Protein AF-U6KK77-F1 (afdb_monomer_lite)

pLDDT: mean 81.08, std 14.8, range [37.09, 92.62]

InterPro domains:
  IPR036249 Thioredoxin-like superfamily [SSF52833] (1-80)

Structure (mmCIF, N/CA/C/O backbone):
data_AF-U6KK77-F1
#
_entry.id   AF-U6KK77-F1
#
loop_
_atom_site.group_PDB
_atom_site.id
_atom_site.type_symbol
_atom_site.label_atom_id
_atom_site.label_alt_id
_atom_site.label_comp_id
_atom_site.label_asym_id
_atom_site.label_entity_id
_atom_site.label_seq_id
_atom_site.pdbx_PDB_ins_code
_atom_site.Cartn_x
_atom_site.Cartn_y
_atom_site.Cartn_z
_atom_site.occupancy
_atom_site.B_iso_or_equiv
_atom_site.auth_seq_id
_atom_site.auth_comp_id
_atom_site.auth_asym_id
_atom_site.auth_atom_id
_atom_site.pdbx_PDB_model_num
ATOM 1 N N . MET A 1 1 ? 7.350 8.434 2.319 1.00 82.94 1 MET A N 1
ATOM 2 C CA . MET A 1 1 ? 6.251 7.433 2.268 1.00 82.94 1 MET A CA 1
ATOM 3 C C . MET A 1 1 ? 5.891 6.877 3.650 1.00 82.94 1 MET A C 1
ATOM 5 O O . MET A 1 1 ? 4.805 7.168 4.136 1.00 82.94 1 MET A O 1
ATOM 9 N N . ASP A 1 2 ? 6.804 6.174 4.327 1.00 88.44 2 ASP A N 1
ATOM 10 C CA . ASP A 1 2 ? 6.574 5.529 5.635 1.00 88.44 2 ASP A CA 1
ATOM 11 C C . ASP A 1 2 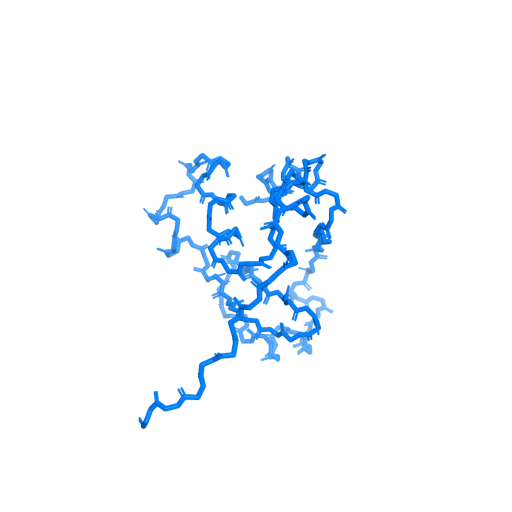? 5.948 6.421 6.708 1.00 88.44 2 ASP A C 1
ATOM 13 O O . ASP A 1 2 ? 4.987 6.015 7.354 1.00 88.44 2 ASP A O 1
ATOM 17 N N . LYS A 1 3 ? 6.445 7.655 6.861 1.00 89.88 3 LYS A N 1
ATOM 18 C CA . LYS A 1 3 ? 5.903 8.627 7.822 1.00 89.88 3 LYS A CA 1
ATOM 19 C C . LYS A 1 3 ? 4.414 8.910 7.593 1.00 89.88 3 LYS A C 1
ATOM 21 O O . LYS A 1 3 ? 3.654 9.018 8.548 1.00 89.88 3 LYS A O 1
ATOM 26 N N . HIS A 1 4 ? 3.990 9.039 6.334 1.00 89.50 4 HIS A N 1
ATOM 27 C CA . HIS A 1 4 ? 2.584 9.290 6.005 1.00 89.50 4 HIS A CA 1
ATOM 28 C C . HIS A 1 4 ? 1.726 8.059 6.282 1.00 89.50 4 HIS A C 1
ATOM 30 O O . HIS A 1 4 ? 0.652 8.202 6.857 1.00 89.50 4 HIS A O 1
ATOM 36 N N . LEU A 1 5 ? 2.215 6.867 5.927 1.00 90.19 5 LEU A N 1
ATOM 37 C CA . LEU A 1 5 ? 1.518 5.608 6.194 1.00 90.19 5 LEU A CA 1
ATOM 38 C C . LEU A 1 5 ? 1.366 5.350 7.696 1.00 90.19 5 LEU A C 1
ATOM 40 O O . LEU A 1 5 ? 0.318 4.886 8.116 1.00 90.19 5 LEU A O 1
ATOM 44 N N . GLU A 1 6 ? 2.357 5.701 8.518 1.00 91.88 6 GLU A N 1
ATOM 45 C CA . GLU A 1 6 ? 2.248 5.560 9.974 1.00 91.88 6 GLU A CA 1
ATOM 46 C C . GLU A 1 6 ? 1.199 6.506 10.576 1.00 91.88 6 GLU A C 1
ATOM 48 O O . GLU A 1 6 ? 0.436 6.108 11.454 1.00 91.88 6 GLU A O 1
ATOM 53 N N . ILE A 1 7 ? 1.127 7.753 10.095 1.00 91.75 7 ILE A N 1
ATOM 54 C CA . ILE A 1 7 ? 0.080 8.694 10.516 1.00 91.75 7 ILE A CA 1
ATOM 55 C C . ILE A 1 7 ? -1.296 8.164 10.100 1.00 91.75 7 ILE A C 1
ATOM 57 O O . ILE A 1 7 ? -2.215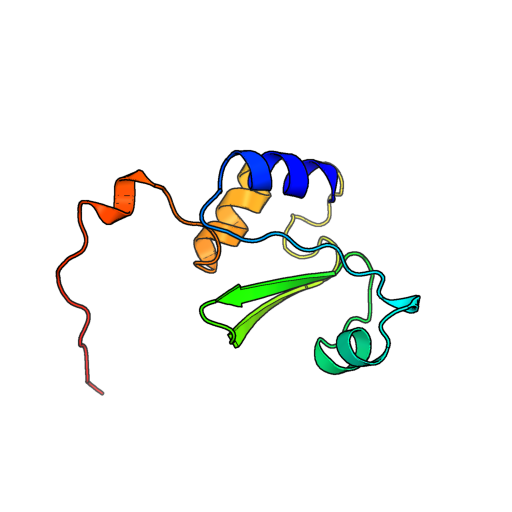 8.158 10.913 1.00 91.75 7 ILE A O 1
ATOM 61 N N . LEU A 1 8 ? -1.430 7.689 8.858 1.00 90.06 8 LEU A N 1
ATOM 62 C CA . LEU A 1 8 ? -2.690 7.151 8.345 1.00 90.06 8 LEU A CA 1
ATOM 63 C C . LEU A 1 8 ? -3.113 5.878 9.072 1.00 90.06 8 LEU A C 1
ATOM 65 O O . LEU A 1 8 ? -4.287 5.747 9.381 1.00 90.06 8 LEU A O 1
ATOM 69 N N . ALA A 1 9 ? -2.179 5.000 9.433 1.00 91.50 9 ALA A N 1
ATOM 70 C CA . ALA A 1 9 ? -2.471 3.791 10.200 1.00 91.50 9 ALA A CA 1
ATOM 71 C C . ALA A 1 9 ? -3.051 4.086 11.593 1.00 91.50 9 ALA A C 1
ATOM 73 O O . ALA A 1 9 ? -3.824 3.289 12.113 1.00 91.50 9 ALA A O 1
ATOM 74 N N . LYS A 1 10 ? -2.699 5.229 12.202 1.00 90.12 10 LYS A N 1
ATOM 75 C CA . LYS A 1 10 ? -3.264 5.660 13.495 1.00 90.12 10 LYS A CA 1
ATOM 76 C C . LYS A 1 10 ? -4.681 6.225 13.363 1.00 90.12 10 LYS A C 1
ATOM 78 O O . LYS A 1 10 ? -5.416 6.221 14.342 1.00 90.12 10 LYS A O 1
ATOM 83 N N . VAL A 1 11 ? -5.042 6.733 12.184 1.00 89.50 11 VAL A N 1
ATOM 84 C CA . VAL A 1 11 ? -6.357 7.336 11.906 1.00 89.50 11 VAL A CA 1
ATOM 85 C C . VAL A 1 11 ? -7.332 6.297 11.347 1.00 89.50 11 VAL A C 1
ATOM 87 O O . VAL A 1 11 ? -8.471 6.228 11.794 1.00 89.50 11 VAL A O 1
ATOM 90 N N . HIS A 1 12 ? -6.870 5.476 10.405 1.00 88.44 12 HIS A N 1
ATOM 91 C CA . HIS A 1 12 ? -7.647 4.481 9.670 1.00 88.44 12 HIS A CA 1
ATOM 92 C C . HIS A 1 12 ? -7.434 3.081 10.248 1.00 88.44 12 HIS A C 1
ATOM 94 O O . HIS A 1 12 ? -6.746 2.246 9.656 1.00 88.44 12 HIS A O 1
ATOM 100 N N . VAL A 1 13 ? -8.002 2.830 11.429 1.00 87.12 13 VAL A N 1
ATOM 101 C CA . VAL A 1 13 ? -7.896 1.535 12.129 1.00 87.12 13 VAL A CA 1
ATOM 102 C C . VAL A 1 13 ? -8.606 0.393 11.394 1.00 87.12 13 VAL A C 1
ATOM 104 O O . VAL A 1 13 ? -8.295 -0.775 11.617 1.00 87.12 13 VAL A O 1
ATOM 107 N N . GLU A 1 14 ? -9.532 0.719 10.493 1.00 87.00 14 GLU A N 1
ATOM 108 C CA . GLU A 1 14 ? -10.203 -0.223 9.598 1.00 87.00 14 GLU A CA 1
ATOM 109 C C . GLU A 1 14 ? -9.267 -0.771 8.510 1.00 87.00 14 GLU A C 1
ATOM 111 O O . GLU A 1 14 ? -9.476 -1.871 7.996 1.00 87.00 14 GLU A O 1
ATOM 116 N N . THR A 1 15 ? -8.203 -0.030 8.183 1.00 90.25 15 THR A N 1
ATOM 117 C CA . THR A 1 15 ? -7.253 -0.385 7.127 1.00 90.25 15 THR A CA 1
ATOM 118 C C . THR A 1 15 ? -5.982 -0.983 7.718 1.00 90.25 15 THR A C 1
ATOM 120 O O . THR A 1 15 ? -5.327 -0.393 8.576 1.00 90.25 15 THR A O 1
ATOM 123 N N . ARG A 1 16 ? -5.555 -2.142 7.207 1.00 90.38 16 ARG A N 1
ATOM 124 C CA . ARG A 1 16 ? -4.287 -2.755 7.623 1.00 90.38 16 ARG A CA 1
ATOM 125 C C . ARG A 1 16 ? -3.133 -2.277 6.751 1.00 90.38 16 ARG A C 1
ATOM 127 O O . ARG A 1 16 ? -3.098 -2.543 5.552 1.00 90.38 16 ARG A O 1
ATOM 134 N N . PHE A 1 17 ? -2.156 -1.634 7.378 1.00 92.38 17 PHE A N 1
ATOM 135 C CA . PHE A 1 17 ? -0.924 -1.201 6.727 1.00 92.38 17 PHE A CA 1
ATOM 136 C C . PHE A 1 17 ? 0.203 -2.197 7.008 1.00 92.38 17 PHE A C 1
ATOM 138 O O . PHE A 1 17 ? 0.508 -2.490 8.163 1.00 92.38 17 PHE A O 1
ATOM 145 N N . PHE A 1 18 ? 0.852 -2.687 5.950 1.00 90.56 18 PHE A N 1
ATOM 146 C CA . PHE A 1 18 ? 1.969 -3.626 6.046 1.00 90.56 18 PHE A CA 1
ATOM 147 C C . PHE A 1 18 ? 3.218 -3.051 5.388 1.00 90.56 18 PHE A C 1
ATOM 149 O O . PHE A 1 18 ? 3.148 -2.417 4.336 1.00 90.56 18 PHE A O 1
ATOM 156 N N . LYS A 1 19 ? 4.374 -3.311 6.001 1.00 90.75 19 LYS A N 1
ATOM 157 C CA . LYS A 1 19 ? 5.682 -3.032 5.409 1.00 90.75 19 LYS A CA 1
ATOM 158 C C . LYS A 1 19 ? 6.312 -4.349 4.991 1.00 90.75 19 LYS A C 1
ATOM 160 O O . LYS A 1 19 ? 6.413 -5.270 5.797 1.00 90.75 19 LYS A O 1
ATOM 165 N N . LEU A 1 20 ? 6.749 -4.420 3.743 1.00 89.12 20 LEU A N 1
ATOM 166 C CA . LEU A 1 20 ? 7.437 -5.578 3.195 1.00 89.12 20 LEU A CA 1
ATOM 167 C C . LEU A 1 20 ? 8.792 -5.133 2.654 1.00 89.12 20 LEU A C 1
ATOM 169 O O . LEU A 1 20 ? 8.877 -4.156 1.912 1.00 89.12 20 LEU A O 1
ATOM 173 N N . ASN A 1 21 ? 9.848 -5.862 3.005 1.00 89.00 21 ASN A N 1
ATOM 174 C CA . ASN A 1 21 ? 11.146 -5.674 2.373 1.00 89.00 21 ASN A CA 1
ATOM 175 C C . ASN A 1 21 ? 11.166 -6.448 1.043 1.00 89.00 21 ASN A C 1
ATOM 177 O O . ASN A 1 21 ? 11.145 -7.679 1.044 1.00 89.00 21 ASN A O 1
ATOM 181 N N . ALA A 1 22 ? 11.212 -5.716 -0.072 1.00 87.81 22 ALA A N 1
ATOM 182 C CA . ALA A 1 22 ? 11.165 -6.279 -1.420 1.00 87.81 22 ALA A CA 1
ATOM 183 C C . ALA A 1 22 ? 12.350 -7.211 -1.745 1.00 87.81 22 ALA A C 1
ATOM 185 O O . ALA A 1 22 ? 12.170 -8.177 -2.486 1.00 87.81 22 ALA A O 1
ATOM 186 N N . GLU A 1 23 ? 13.533 -6.972 -1.168 1.00 87.75 23 GLU A N 1
ATOM 187 C CA . GLU A 1 23 ? 14.737 -7.790 -1.390 1.00 87.75 23 GLU A CA 1
ATOM 188 C C . GLU A 1 23 ? 14.632 -9.150 -0.697 1.00 87.75 23 GLU A C 1
ATOM 190 O O . GLU A 1 23 ? 15.073 -10.169 -1.222 1.00 87.75 23 GLU A O 1
ATOM 195 N N . LYS A 1 24 ? 14.000 -9.180 0.481 1.00 89.44 24 LYS A N 1
ATOM 196 C CA . LYS A 1 24 ? 13.798 -10.412 1.258 1.00 89.44 24 LYS A CA 1
ATOM 197 C C . LYS A 1 24 ? 12.572 -11.212 0.813 1.00 89.44 24 LYS A C 1
ATOM 199 O O . LYS A 1 24 ? 12.392 -12.340 1.263 1.00 89.44 24 LYS A O 1
ATOM 204 N N . ALA A 1 25 ? 11.723 -10.642 -0.042 1.00 89.88 25 ALA A N 1
ATOM 205 C CA . ALA A 1 25 ? 10.442 -11.218 -0.444 1.00 89.88 25 ALA A CA 1
ATOM 206 C C . ALA A 1 25 ? 10.295 -11.306 -1.977 1.00 89.88 25 ALA A C 1
ATOM 208 O O . ALA A 1 25 ? 9.357 -10.733 -2.542 1.00 89.88 25 ALA A O 1
ATOM 209 N N . PRO A 1 26 ? 11.176 -12.054 -2.671 1.00 87.50 26 PRO A N 1
ATOM 210 C CA . PRO A 1 26 ? 11.209 -12.098 -4.135 1.00 87.50 26 PRO A CA 1
ATOM 211 C C . PRO A 1 26 ? 9.889 -12.580 -4.755 1.00 87.50 26 PRO A C 1
ATOM 213 O O . PRO A 1 26 ? 9.485 -12.083 -5.804 1.00 87.50 26 PRO A O 1
ATOM 216 N N . PHE A 1 27 ? 9.171 -13.488 -4.081 1.00 90.06 27 PHE A N 1
ATOM 217 C CA . PHE A 1 27 ? 7.858 -13.967 -4.527 1.00 90.06 27 PHE A CA 1
ATOM 218 C C . PHE A 1 27 ? 6.838 -12.828 -4.668 1.00 90.06 27 PHE A C 1
ATOM 220 O O . PHE A 1 27 ? 6.175 -12.702 -5.698 1.00 90.06 27 PHE A O 1
ATOM 227 N N . PHE A 1 28 ? 6.734 -11.967 -3.654 1.00 85.88 28 PHE A N 1
ATOM 228 C CA . PHE A 1 28 ? 5.802 -10.843 -3.667 1.00 85.88 28 PHE A CA 1
ATOM 229 C C . PHE A 1 28 ? 6.261 -9.742 -4.616 1.00 85.88 28 PHE A C 1
ATOM 231 O O . PHE A 1 28 ? 5.432 -9.197 -5.338 1.00 85.88 28 PHE A O 1
ATOM 238 N N . SER A 1 29 ? 7.564 -9.458 -4.676 1.00 87.12 29 SER A N 1
ATOM 239 C CA . SER A 1 29 ? 8.122 -8.476 -5.610 1.00 87.12 29 SER A CA 1
ATOM 240 C C . SER A 1 29 ? 7.812 -8.847 -7.064 1.00 87.12 29 SER A C 1
ATOM 242 O O . SER A 1 29 ? 7.345 -8.003 -7.826 1.00 87.12 29 SER A O 1
ATOM 244 N N . ALA A 1 30 ? 7.956 -10.124 -7.432 1.00 87.69 30 ALA A N 1
ATOM 245 C CA . ALA A 1 30 ? 7.581 -10.611 -8.757 1.00 87.69 30 ALA A CA 1
ATOM 246 C C . ALA A 1 30 ? 6.057 -10.591 -8.977 1.00 87.69 30 ALA A C 1
ATOM 248 O O . ALA A 1 30 ? 5.581 -10.098 -10.001 1.00 87.69 30 ALA A O 1
ATOM 249 N N . LYS A 1 31 ? 5.270 -11.091 -8.011 1.00 87.25 31 LYS A N 1
ATOM 250 C CA . LYS A 1 31 ? 3.808 -11.204 -8.145 1.00 87.25 31 LYS A CA 1
ATOM 251 C C . LYS A 1 31 ? 3.107 -9.845 -8.218 1.00 87.25 31 LYS A C 1
ATOM 253 O O . LYS A 1 31 ? 2.186 -9.688 -9.014 1.00 87.25 31 LYS A O 1
ATOM 258 N N . LEU A 1 32 ? 3.552 -8.878 -7.418 1.00 86.75 32 LEU A N 1
ATOM 259 C CA . LEU A 1 32 ? 3.034 -7.505 -7.387 1.00 86.75 32 LEU A CA 1
ATOM 260 C C . LEU A 1 32 ? 3.708 -6.595 -8.420 1.00 86.75 32 LEU A C 1
ATOM 262 O O . LEU A 1 32 ? 3.374 -5.415 -8.493 1.00 86.75 32 LEU A O 1
ATOM 266 N N . ARG A 1 33 ? 4.633 -7.144 -9.224 1.00 84.12 33 ARG A N 1
ATOM 267 C CA . ARG A 1 33 ? 5.395 -6.430 -10.257 1.00 84.12 33 ARG A CA 1
ATOM 268 C C . ARG A 1 33 ? 6.087 -5.182 -9.702 1.00 84.12 33 ARG A C 1
ATOM 270 O O . ARG A 1 33 ? 6.039 -4.112 -10.303 1.00 84.12 33 ARG A O 1
ATOM 277 N N . VAL A 1 34 ? 6.728 -5.319 -8.544 1.00 86.94 34 VAL A N 1
ATOM 278 C CA . VAL A 1 34 ? 7.525 -4.254 -7.928 1.00 86.94 34 VAL A CA 1
ATOM 279 C C . VAL A 1 34 ? 8.817 -4.103 -8.726 1.00 86.94 34 VAL A C 1
ATOM 281 O O . VAL A 1 34 ? 9.711 -4.937 -8.627 1.00 86.94 34 VAL A O 1
ATOM 284 N N . TRP A 1 35 ? 8.908 -3.040 -9.522 1.00 83.50 35 TRP A N 1
ATOM 285 C CA . TRP A 1 35 ? 10.097 -2.717 -10.322 1.00 83.50 35 TRP A CA 1
ATOM 286 C C . TRP A 1 35 ? 10.799 -1.433 -9.858 1.00 83.50 35 TRP A C 1
ATOM 288 O O . TRP A 1 35 ? 11.982 -1.252 -10.128 1.00 83.50 35 TRP A O 1
ATOM 298 N N . GLN A 1 36 ? 10.100 -0.566 -9.119 1.00 86.69 36 GLN A N 1
ATOM 299 C CA . GLN A 1 36 ? 10.643 0.671 -8.558 1.00 86.69 36 GLN A CA 1
ATOM 300 C C . GLN A 1 36 ? 10.194 0.841 -7.103 1.00 86.69 36 GLN A C 1
ATOM 302 O O . GLN A 1 36 ? 9.024 0.653 -6.769 1.00 86.69 36 GLN A O 1
ATOM 307 N N . LEU A 1 37 ? 11.118 1.229 -6.226 1.00 87.81 37 LEU A N 1
ATOM 308 C CA . LEU A 1 37 ? 10.804 1.579 -4.843 1.00 87.81 37 LEU A CA 1
ATOM 309 C C . LEU A 1 37 ? 10.630 3.101 -4.693 1.00 87.81 37 LEU A C 1
ATOM 311 O O . LEU A 1 37 ? 11.343 3.860 -5.351 1.00 87.81 37 LEU A O 1
ATOM 315 N N . PRO A 1 38 ? 9.725 3.566 -3.816 1.00 88.31 38 PRO A N 1
ATOM 316 C CA . PRO A 1 38 ? 8.718 2.788 -3.083 1.00 88.31 38 PRO A CA 1
ATOM 317 C C . PRO A 1 38 ? 7.568 2.312 -3.997 1.00 88.31 38 PRO A C 1
ATOM 319 O O . PRO A 1 38 ? 7.170 3.038 -4.897 1.00 88.31 38 PRO A O 1
ATOM 322 N N . THR A 1 39 ? 6.995 1.127 -3.752 1.00 89.88 39 THR A N 1
ATOM 323 C CA . THR A 1 39 ? 5.723 0.688 -4.372 1.00 89.88 39 THR A CA 1
ATOM 324 C C . THR A 1 39 ? 4.689 0.456 -3.275 1.00 89.88 39 THR A C 1
ATOM 326 O O . THR A 1 39 ? 4.977 -0.228 -2.294 1.00 89.88 39 THR A O 1
ATOM 329 N N . LEU A 1 40 ? 3.486 1.008 -3.440 1.00 91.62 40 LEU A N 1
ATOM 330 C CA . LEU A 1 40 ? 2.358 0.796 -2.538 1.00 91.62 40 LEU A CA 1
ATOM 331 C C . LEU A 1 40 ? 1.280 -0.022 -3.251 1.00 91.62 40 LEU A C 1
ATOM 333 O O . LEU A 1 40 ? 0.569 0.498 -4.107 1.00 91.62 40 LEU A O 1
ATOM 337 N N . ALA A 1 41 ? 1.163 -1.296 -2.885 1.00 91.88 41 ALA A N 1
ATOM 338 C CA . ALA A 1 41 ? 0.107 -2.169 -3.380 1.00 91.88 41 ALA A CA 1
ATOM 339 C C . ALA A 1 41 ? -1.160 -2.010 -2.526 1.00 91.88 41 ALA A C 1
ATOM 341 O O . ALA A 1 41 ? -1.115 -2.109 -1.299 1.00 91.88 41 ALA A O 1
ATOM 342 N N . LEU A 1 42 ? -2.282 -1.761 -3.191 1.00 92.62 42 LEU A N 1
ATOM 343 C CA . LEU A 1 42 ? -3.593 -1.547 -2.600 1.00 92.62 42 LEU A CA 1
ATOM 344 C C . LEU A 1 42 ? -4.438 -2.808 -2.744 1.00 92.62 42 LEU A C 1
ATOM 346 O O . LEU A 1 42 ? -4.582 -3.354 -3.841 1.00 92.62 42 LEU A O 1
ATOM 350 N N . PHE A 1 43 ? -5.015 -3.248 -1.631 1.00 91.94 43 PHE A N 1
ATOM 351 C CA . PHE A 1 43 ? -5.862 -4.430 -1.572 1.00 91.94 43 PHE A CA 1
ATOM 352 C C . PHE A 1 43 ? -7.213 -4.084 -0.967 1.00 91.94 43 PHE A C 1
ATOM 354 O O . PHE A 1 43 ? -7.282 -3.375 0.035 1.00 91.94 43 PHE A O 1
ATOM 361 N N . ARG A 1 44 ? -8.272 -4.649 -1.544 1.00 89.50 44 ARG A N 1
ATOM 362 C CA . ARG A 1 44 ? -9.631 -4.603 -1.006 1.00 89.50 44 ARG A CA 1
ATOM 363 C C . ARG A 1 44 ? -10.197 -6.013 -1.036 1.00 89.50 44 ARG A C 1
ATOM 365 O O . ARG A 1 44 ? -10.102 -6.692 -2.055 1.00 89.50 44 ARG A O 1
ATOM 372 N N . SER A 1 45 ? -10.710 -6.481 0.099 1.00 87.50 45 SER A N 1
ATOM 373 C CA . SER A 1 45 ? -11.267 -7.837 0.242 1.00 87.50 45 SER A CA 1
ATOM 374 C C . SER A 1 45 ? -10.339 -8.956 -0.271 1.00 87.50 45 SER A C 1
ATOM 376 O O . SER A 1 45 ? -10.791 -9.932 -0.857 1.00 87.50 45 SER A O 1
ATOM 378 N N . GLY A 1 46 ? -9.021 -8.805 -0.085 1.00 85.50 46 GLY A N 1
ATOM 379 C CA . GLY A 1 46 ? -8.012 -9.789 -0.507 1.00 85.50 46 GLY A CA 1
ATOM 380 C C . GLY A 1 46 ? -7.598 -9.727 -1.983 1.00 85.50 46 GLY A C 1
ATOM 381 O O . GLY A 1 46 ? -6.662 -10.423 -2.373 1.00 85.50 46 GLY A O 1
ATOM 382 N N . VAL A 1 47 ? -8.221 -8.869 -2.794 1.00 89.44 47 VAL A N 1
ATOM 383 C CA . VAL A 1 47 ? -7.874 -8.672 -4.209 1.00 89.44 47 VAL A CA 1
ATOM 384 C C . VAL A 1 47 ? -7.050 -7.395 -4.363 1.00 89.44 47 VAL A C 1
ATOM 386 O O . VAL A 1 47 ? -7.352 -6.375 -3.742 1.00 89.44 47 VAL A O 1
ATOM 389 N N . SER A 1 48 ? -5.988 -7.446 -5.173 1.00 89.75 48 SER A N 1
ATOM 390 C CA . SER A 1 48 ? -5.201 -6.254 -5.506 1.00 89.75 48 SER A CA 1
ATOM 391 C C . SER A 1 48 ? -6.010 -5.370 -6.449 1.00 89.75 48 SER A C 1
ATOM 393 O O . SER A 1 48 ? -6.353 -5.793 -7.550 1.00 89.75 48 SER A O 1
ATOM 395 N N . VAL A 1 49 ? -6.337 -4.164 -5.991 1.00 91.62 49 VAL A N 1
ATOM 396 C CA . VAL A 1 49 ? -7.144 -3.202 -6.753 1.00 91.62 49 VAL A CA 1
ATOM 397 C C . VAL A 1 49 ? -6.247 -2.301 -7.586 1.00 91.62 49 VAL A C 1
ATOM 399 O O . VAL A 1 49 ? -6.571 -1.985 -8.725 1.00 91.62 49 VAL A O 1
ATOM 402 N N . HIS A 1 50 ? -5.118 -1.874 -7.017 1.00 91.50 50 HIS A N 1
ATOM 403 C CA . HIS A 1 50 ? -4.208 -0.942 -7.670 1.00 91.50 50 HIS A CA 1
ATOM 404 C C . HIS A 1 50 ? -2.807 -0.998 -7.056 1.00 91.50 50 HIS A C 1
ATOM 406 O O . HIS A 1 50 ? -2.649 -1.424 -5.914 1.00 91.50 50 HIS A O 1
ATOM 412 N N . SER A 1 51 ? -1.795 -0.525 -7.780 1.00 90.25 51 SER A N 1
ATOM 413 C CA . SER A 1 51 ? -0.428 -0.385 -7.267 1.00 90.25 51 SER A CA 1
ATOM 414 C C . SER A 1 51 ? 0.137 0.972 -7.653 1.00 90.25 51 SER A C 1
ATOM 416 O O . SER A 1 51 ? 0.297 1.274 -8.832 1.00 90.25 51 SER A O 1
ATOM 418 N N . ILE A 1 52 ? 0.488 1.771 -6.650 1.00 89.50 52 ILE A N 1
ATOM 419 C CA . ILE A 1 52 ? 1.120 3.073 -6.850 1.00 89.50 52 ILE A CA 1
ATOM 420 C C . ILE A 1 52 ? 2.628 2.858 -6.912 1.00 89.50 52 ILE A C 1
ATOM 422 O O . ILE A 1 52 ? 3.238 2.381 -5.952 1.00 89.50 52 ILE A O 1
ATOM 426 N N . ILE A 1 53 ? 3.227 3.226 -8.041 1.00 88.62 53 ILE A N 1
ATOM 427 C CA . ILE A 1 53 ?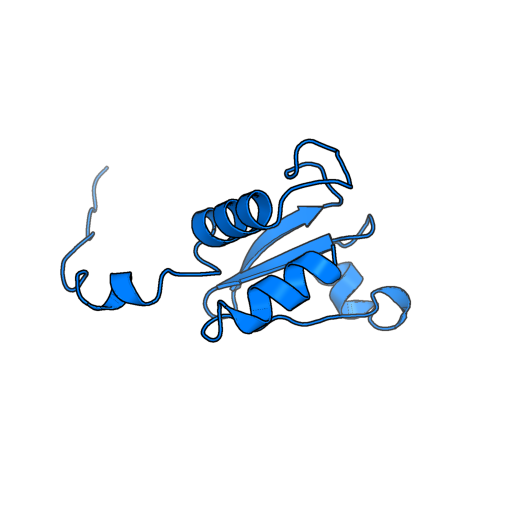 4.661 3.069 -8.287 1.00 88.62 53 ILE A CA 1
ATOM 428 C C . ILE A 1 53 ? 5.359 4.414 -8.061 1.00 88.62 53 ILE A C 1
ATOM 430 O O . ILE A 1 53 ? 5.063 5.415 -8.720 1.00 88.62 53 ILE A O 1
ATOM 434 N N . GLY A 1 54 ? 6.297 4.443 -7.117 1.00 84.75 54 GLY A N 1
ATOM 435 C CA . GLY A 1 54 ? 7.041 5.638 -6.741 1.00 84.75 54 GLY A CA 1
ATOM 436 C C . GLY A 1 54 ? 6.126 6.757 -6.243 1.00 84.75 54 GLY A C 1
ATOM 437 O O . GLY A 1 54 ? 5.355 6.588 -5.299 1.00 84.75 54 GLY A O 1
ATOM 438 N N . PHE A 1 55 ? 6.224 7.913 -6.899 1.00 83.44 55 PHE A N 1
ATOM 439 C CA . PHE A 1 55 ? 5.443 9.115 -6.591 1.00 83.44 55 PHE A CA 1
ATOM 440 C C . PHE A 1 55 ? 4.615 9.603 -7.788 1.00 83.44 55 PHE A C 1
ATOM 442 O O . PHE A 1 55 ? 4.142 10.741 -7.770 1.00 83.44 55 PHE A O 1
ATOM 449 N N . ALA A 1 56 ? 4.419 8.755 -8.807 1.00 79.69 56 ALA A N 1
ATOM 450 C CA . ALA A 1 56 ? 3.724 9.107 -10.050 1.00 79.69 56 ALA A CA 1
ATOM 451 C C . ALA A 1 56 ? 2.344 9.734 -9.792 1.00 79.69 56 ALA A C 1
ATOM 453 O O . ALA A 1 56 ? 2.002 10.783 -10.333 1.00 79.69 56 ALA A O 1
ATOM 454 N N . GLU A 1 57 ? 1.586 9.142 -8.870 1.00 79.19 57 GLU A N 1
ATOM 455 C CA . GLU A 1 57 ? 0.238 9.592 -8.495 1.00 79.19 57 GLU A CA 1
ATOM 456 C C . GLU A 1 57 ? 0.228 10.624 -7.355 1.00 79.19 57 GLU A C 1
ATOM 458 O O . GLU A 1 57 ? -0.823 11.129 -6.964 1.00 79.19 57 GLU A O 1
ATOM 463 N N . LEU A 1 58 ? 1.404 10.977 -6.832 1.00 81.88 58 LEU A N 1
ATOM 464 C CA . LEU A 1 58 ? 1.600 11.938 -5.744 1.00 81.88 58 LEU A CA 1
ATOM 465 C C . LEU A 1 58 ? 2.264 13.224 -6.260 1.00 81.88 58 LEU A C 1
ATOM 467 O O . LEU A 1 58 ? 3.067 13.853 -5.572 1.00 81.88 58 LEU A O 1
ATOM 471 N N . ALA A 1 59 ? 1.915 13.616 -7.490 1.00 74.38 59 ALA A N 1
ATOM 472 C CA . ALA A 1 59 ? 2.440 14.793 -8.185 1.00 74.38 59 ALA A CA 1
ATOM 473 C C . ALA A 1 59 ? 3.972 14.792 -8.359 1.00 74.38 59 ALA A C 1
ATOM 475 O O . ALA A 1 59 ? 4.576 15.861 -8.458 1.00 74.38 59 ALA A O 1
ATOM 476 N N . ASN A 1 60 ? 4.598 13.607 -8.392 1.00 72.19 60 ASN A N 1
ATOM 477 C CA . ASN A 1 60 ? 6.043 13.420 -8.561 1.00 72.19 60 ASN A CA 1
ATOM 478 C C . ASN A 1 60 ? 6.909 14.177 -7.543 1.00 72.19 60 ASN A C 1
ATOM 480 O O . ASN A 1 60 ? 8.064 14.495 -7.819 1.00 72.19 60 ASN A O 1
ATOM 484 N N . LYS A 1 61 ? 6.366 14.486 -6.362 1.00 75.56 61 LYS A N 1
ATOM 485 C CA . LYS A 1 61 ? 7.100 15.160 -5.288 1.00 75.56 61 LYS A CA 1
ATOM 486 C C . LYS A 1 61 ? 7.137 14.267 -4.063 1.00 75.56 61 LYS A C 1
ATOM 488 O O . LYS A 1 61 ? 6.106 13.760 -3.641 1.00 75.56 61 LYS A O 1
ATOM 493 N N . ASP A 1 62 ? 8.314 14.142 -3.461 1.00 69.81 62 ASP A N 1
ATOM 494 C CA . ASP A 1 62 ? 8.486 13.405 -2.203 1.00 69.81 62 ASP A CA 1
ATOM 495 C C . ASP A 1 62 ? 7.850 14.157 -1.017 1.00 69.81 62 ASP A C 1
ATOM 497 O O . ASP A 1 62 ? 7.292 13.565 -0.098 1.00 69.81 62 ASP A O 1
ATOM 501 N N . ASN A 1 63 ? 7.821 15.493 -1.081 1.00 76.62 63 ASN A N 1
ATOM 502 C CA . ASN A 1 63 ? 7.194 16.324 -0.056 1.00 76.62 63 ASN A CA 1
ATOM 503 C C . ASN A 1 63 ? 5.704 16.571 -0.360 1.00 76.62 63 ASN A C 1
ATOM 505 O O . ASN A 1 63 ? 5.305 17.665 -0.771 1.00 76.62 63 ASN A O 1
ATOM 509 N N . PHE A 1 64 ? 4.876 15.539 -0.196 1.00 82.69 64 PHE A N 1
ATOM 510 C CA . PHE A 1 64 ? 3.418 15.637 -0.314 1.00 82.69 64 PHE A CA 1
ATOM 511 C C . PHE A 1 64 ? 2.739 15.690 1.061 1.00 82.69 64 PHE A C 1
ATOM 513 O O . PHE A 1 64 ? 3.271 15.265 2.084 1.00 82.69 64 PHE A O 1
ATOM 520 N N . LYS A 1 65 ? 1.520 16.237 1.109 1.00 87.19 65 LYS A N 1
ATOM 521 C CA . LYS A 1 65 ? 0.721 16.274 2.344 1.00 87.19 65 LYS A CA 1
ATOM 522 C C . LYS A 1 65 ? 0.079 14.908 2.587 1.00 87.19 65 LYS A C 1
ATOM 524 O O . LYS A 1 65 ? -0.441 14.311 1.648 1.00 87.19 65 LYS A O 1
ATOM 529 N N . THR A 1 66 ? -0.011 14.473 3.848 1.00 89.62 66 THR A N 1
ATOM 530 C CA . THR A 1 66 ? -0.694 13.217 4.227 1.00 89.62 66 THR A CA 1
ATOM 531 C C . THR A 1 66 ? -2.121 13.143 3.675 1.00 89.62 66 THR A C 1
ATOM 533 O O . THR A 1 66 ? -2.517 12.106 3.158 1.00 89.62 66 THR A O 1
ATOM 536 N N . LYS A 1 67 ? -2.844 14.273 3.660 1.00 87.94 67 LYS A N 1
ATOM 537 C CA . LYS A 1 67 ? -4.195 14.386 3.079 1.00 87.94 67 LYS A CA 1
ATOM 538 C C . LYS A 1 67 ? -4.273 14.000 1.596 1.00 87.94 67 LYS A C 1
ATOM 540 O O . LYS A 1 67 ? -5.306 13.529 1.135 1.00 87.94 67 LYS A O 1
ATO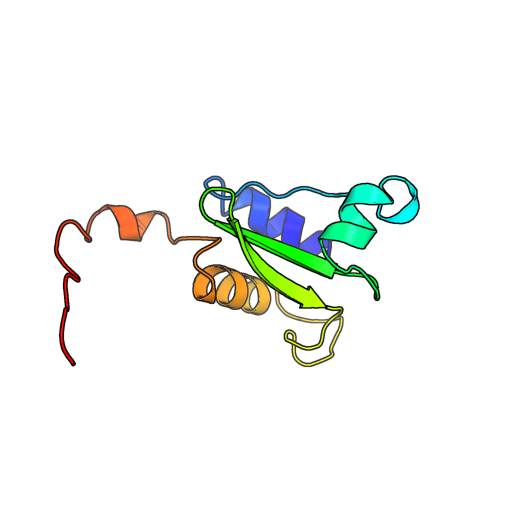M 545 N N . THR A 1 68 ? -3.207 14.217 0.824 1.00 88.94 68 THR A N 1
ATOM 546 C CA . THR A 1 68 ? -3.181 13.839 -0.597 1.00 88.94 68 THR A CA 1
ATOM 547 C C . THR A 1 68 ? -3.170 12.323 -0.748 1.00 88.94 68 THR A C 1
ATOM 549 O O . THR A 1 68 ? -3.937 11.795 -1.548 1.00 88.94 68 THR A O 1
ATOM 552 N N . LEU A 1 69 ? -2.343 11.640 0.050 1.00 89.06 69 LEU A N 1
ATOM 553 C CA . LEU A 1 69 ? -2.283 10.181 0.075 1.00 89.06 69 LEU A CA 1
ATOM 554 C C . LEU A 1 69 ? -3.579 9.587 0.635 1.00 89.06 69 LEU A C 1
ATOM 556 O O . LEU A 1 69 ? -4.113 8.658 0.049 1.00 89.06 69 LEU A O 1
ATOM 560 N N . GLU A 1 70 ? -4.130 10.174 1.696 1.00 89.31 70 GLU A N 1
ATOM 561 C CA . GLU A 1 70 ? -5.425 9.778 2.263 1.00 89.31 70 GLU A CA 1
ATOM 562 C C . GLU A 1 70 ? -6.538 9.793 1.208 1.00 89.31 70 GLU A C 1
ATOM 564 O O . GLU A 1 70 ? -7.240 8.805 1.016 1.00 89.31 70 GLU A O 1
ATOM 569 N N . ARG A 1 71 ? -6.660 10.895 0.458 1.00 88.81 71 ARG A N 1
ATOM 570 C CA . ARG A 1 71 ? -7.653 11.022 -0.613 1.00 88.81 71 ARG A CA 1
ATOM 571 C C . ARG A 1 71 ? -7.447 9.986 -1.716 1.00 88.81 71 ARG A C 1
ATOM 573 O O . ARG A 1 71 ? -8.427 9.512 -2.283 1.00 88.81 71 ARG A O 1
ATOM 580 N N . LEU A 1 72 ? -6.198 9.639 -2.024 1.00 89.62 72 LEU A N 1
ATOM 581 C CA . LEU A 1 72 ? -5.882 8.598 -2.999 1.00 89.62 72 LEU A CA 1
ATOM 582 C C . LEU A 1 72 ? -6.331 7.218 -2.496 1.00 89.62 72 LEU A C 1
ATOM 584 O O . LEU A 1 72 ? -7.002 6.499 -3.226 1.00 89.62 72 LEU A O 1
ATOM 588 N N . LEU A 1 73 ? -6.046 6.879 -1.235 1.00 90.12 73 LEU A N 1
ATOM 589 C CA . LEU A 1 73 ? -6.494 5.623 -0.622 1.00 90.12 73 LEU A CA 1
ATOM 590 C C . LEU A 1 73 ? -8.023 5.528 -0.539 1.00 90.12 73 LEU A C 1
ATOM 592 O O . LEU A 1 73 ? -8.585 4.477 -0.845 1.00 90.12 73 LEU A O 1
ATOM 596 N N . LYS A 1 74 ? -8.694 6.637 -0.201 1.00 90.12 74 LYS A N 1
ATOM 597 C CA . LYS A 1 74 ? -10.161 6.750 -0.208 1.00 90.12 74 LYS A CA 1
ATOM 598 C C . LYS A 1 74 ? -10.744 6.574 -1.610 1.00 90.12 74 LYS A C 1
ATOM 600 O O . LYS A 1 74 ? -11.739 5.880 -1.774 1.00 90.12 74 LYS A O 1
ATOM 605 N N . LYS A 1 75 ? -10.100 7.136 -2.640 1.00 89.50 75 LYS A N 1
ATOM 606 C CA . LYS A 1 75 ? -10.519 6.975 -4.044 1.00 89.50 75 LYS A CA 1
ATOM 607 C C . LYS A 1 75 ? -10.525 5.507 -4.486 1.00 89.50 75 LYS A C 1
ATOM 609 O O . LYS A 1 75 ? -11.410 5.117 -5.237 1.00 89.50 75 LYS A O 1
ATOM 614 N N . TYR A 1 76 ? -9.565 4.708 -4.023 1.00 89.69 76 TYR A N 1
ATOM 615 C CA . TYR A 1 76 ? -9.503 3.271 -4.317 1.00 89.69 76 TYR A CA 1
ATOM 616 C C . TYR A 1 76 ? -10.305 2.404 -3.328 1.00 89.69 76 TYR A C 1
ATOM 618 O O . TYR A 1 76 ? -10.276 1.179 -3.433 1.00 89.69 76 TYR A O 1
ATOM 626 N N . GLY A 1 77 ? -11.013 3.015 -2.369 1.00 88.00 77 GLY A N 1
ATOM 627 C CA . GLY A 1 77 ? -11.831 2.301 -1.385 1.00 88.00 77 GLY A CA 1
ATOM 628 C C . GLY A 1 77 ? -11.026 1.414 -0.433 1.00 88.00 77 GLY A C 1
ATOM 629 O O . GLY A 1 77 ? -11.532 0.390 0.018 1.00 88.00 77 GLY A O 1
ATOM 630 N N . VAL A 1 78 ? -9.758 1.762 -0.181 1.00 90.38 78 VAL A N 1
ATOM 631 C CA . VAL A 1 78 ? -8.891 1.045 0.772 1.00 90.38 78 VAL A CA 1
ATOM 632 C C . VAL A 1 78 ? -9.044 1.612 2.178 1.00 90.38 78 VAL A C 1
ATOM 634 O O . VAL A 1 78 ? -9.015 0.849 3.133 1.00 90.38 78 VAL A O 1
ATOM 637 N N . CYS A 1 79 ? -9.220 2.934 2.284 1.00 88.69 79 CYS A N 1
ATOM 638 C CA . CYS A 1 79 ? -9.547 3.633 3.525 1.00 88.69 79 CYS A CA 1
ATOM 639 C C . CYS A 1 79 ? -10.949 4.231 3.414 1.00 88.69 79 CYS A C 1
ATOM 641 O O . CYS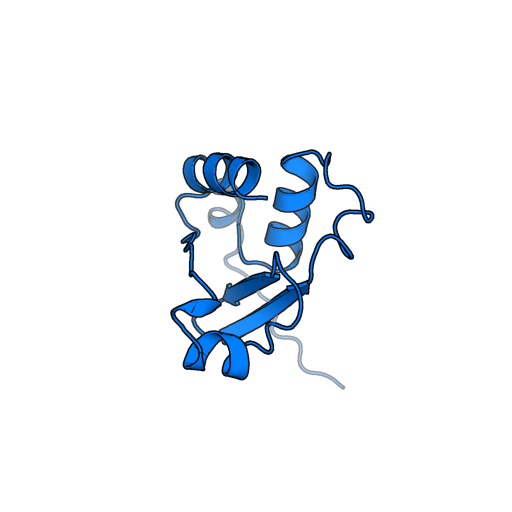 A 1 79 ? -11.308 4.754 2.356 1.00 88.69 79 CYS A O 1
ATOM 643 N N . GLU A 1 80 ? -11.712 4.215 4.503 1.00 81.44 80 GLU A N 1
ATOM 644 C CA . GLU A 1 80 ? -13.068 4.768 4.554 1.00 81.44 80 GLU A CA 1
ATOM 645 C C . GLU A 1 80 ? -13.167 5.838 5.650 1.00 81.44 80 GLU A C 1
ATOM 647 O O . GLU A 1 80 ? -12.303 5.951 6.519 1.00 81.44 80 GLU A O 1
ATOM 652 N N . ASP A 1 81 ? -14.196 6.687 5.58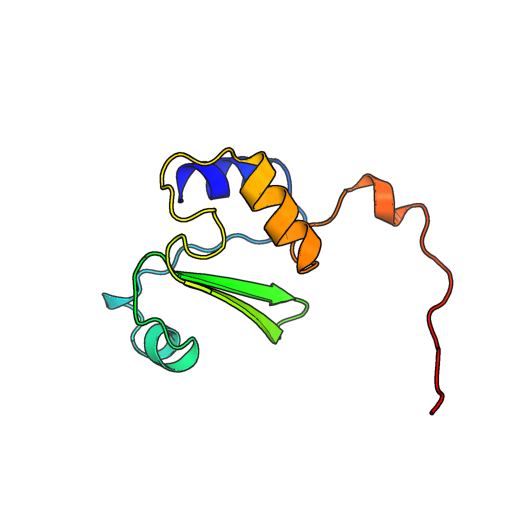5 1.00 73.44 81 ASP A N 1
ATOM 653 C CA . ASP A 1 81 ? -14.517 7.563 6.713 1.00 73.44 81 ASP A CA 1
ATOM 654 C C . ASP A 1 81 ? -15.393 6.786 7.707 1.00 73.44 81 ASP A C 1
ATOM 656 O O . ASP A 1 81 ? -16.455 6.302 7.303 1.00 73.44 81 ASP A O 1
ATOM 660 N N . PRO A 1 82 ? -15.024 6.710 9.002 1.00 60.91 82 PRO A N 1
ATOM 661 C CA . PRO A 1 82 ? -15.774 5.947 10.006 1.00 60.91 82 PRO A CA 1
ATOM 662 C C . PRO A 1 82 ? -17.261 6.324 10.090 1.00 60.91 82 PRO A C 1
ATOM 664 O O . PRO A 1 82 ? -18.102 5.503 10.441 1.00 60.91 82 PRO A O 1
ATOM 667 N N . LEU A 1 83 ? -17.602 7.568 9.738 1.00 59.22 83 LEU A N 1
ATOM 668 C CA . LEU A 1 83 ? -18.970 8.091 9.788 1.00 59.22 83 LEU A CA 1
ATOM 669 C C . LEU A 1 83 ? -19.836 7.698 8.582 1.00 59.22 83 LEU A C 1
ATOM 671 O O . LEU A 1 83 ? -21.047 7.900 8.616 1.00 59.22 83 LEU A O 1
ATOM 675 N N . ARG A 1 84 ? -19.255 7.138 7.515 1.00 56.59 84 ARG A N 1
ATOM 676 C CA . ARG A 1 84 ? -19.994 6.784 6.292 1.00 56.59 84 ARG A CA 1
ATOM 677 C C . ARG A 1 84 ? -20.730 5.443 6.405 1.00 56.59 84 ARG A C 1
ATOM 679 O O . ARG A 1 84 ? -21.669 5.195 5.652 1.00 56.59 84 ARG A O 1
ATOM 686 N N . GLN A 1 85 ? -20.367 4.615 7.387 1.00 51.53 85 GLN A N 1
ATOM 687 C CA . GLN A 1 85 ? -21.029 3.330 7.641 1.00 51.53 85 GLN A CA 1
ATOM 688 C C . GLN A 1 85 ? -22.425 3.460 8.268 1.00 51.53 85 GLN A C 1
ATOM 690 O O . GLN A 1 85 ? -23.153 2.477 8.339 1.00 51.53 85 GLN A O 1
ATOM 695 N N . ILE A 1 86 ? -22.840 4.664 8.673 1.00 55.78 86 ILE A N 1
ATOM 696 C CA . ILE A 1 86 ? -24.170 4.888 9.259 1.00 55.78 86 ILE A CA 1
ATOM 697 C C . ILE A 1 86 ? -25.222 5.186 8.165 1.00 55.78 86 ILE A C 1
ATOM 699 O O . ILE A 1 86 ? -26.414 5.160 8.450 1.00 55.78 86 ILE A O 1
ATOM 703 N N . SER A 1 87 ? -24.827 5.420 6.901 1.00 51.94 87 SER A N 1
ATOM 704 C CA . SER A 1 87 ? -25.749 5.932 5.869 1.00 51.94 87 SER A CA 1
ATOM 705 C C . SER A 1 87 ? -25.766 5.201 4.518 1.00 51.94 87 SER A C 1
ATOM 707 O O . SER A 1 87 ? -26.184 5.803 3.535 1.00 51.94 87 SER A O 1
ATOM 709 N N . SER A 1 88 ? -25.315 3.948 4.402 1.00 50.12 88 SER A N 1
ATOM 710 C CA . SER A 1 88 ? -25.438 3.214 3.123 1.00 50.12 88 SER A CA 1
ATOM 711 C C . SER A 1 88 ? -25.852 1.757 3.311 1.00 50.12 88 SER A C 1
ATOM 713 O O . SER A 1 88 ? -25.131 0.819 2.993 1.00 50.12 88 SER A O 1
ATOM 715 N N . GLY A 1 89 ? -27.066 1.583 3.829 1.00 49.91 89 GLY A N 1
ATOM 716 C CA . GLY A 1 89 ? -27.922 0.476 3.427 1.00 49.91 89 GLY A CA 1
ATOM 717 C C . GLY A 1 89 ? -28.892 0.984 2.363 1.00 49.91 89 GLY A C 1
ATOM 718 O O . GLY A 1 89 ? -29.957 1.452 2.737 1.00 49.91 89 GLY A O 1
ATOM 719 N N . SER A 1 90 ? -28.490 0.946 1.088 1.00 43.44 90 SER A N 1
ATOM 720 C CA . SER A 1 90 ? -29.361 0.953 -0.106 1.00 43.44 90 SER A CA 1
ATOM 721 C C . SER A 1 90 ? -28.514 1.101 -1.380 1.00 43.44 90 SER A C 1
ATOM 723 O O . SER A 1 90 ? -27.856 2.123 -1.545 1.00 43.44 90 SER A O 1
ATOM 725 N N . GLU A 1 91 ? -28.579 0.061 -2.219 1.00 46.19 91 GLU A N 1
ATOM 726 C CA . GLU A 1 91 ? -28.599 0.078 -3.695 1.00 46.19 91 GLU A CA 1
ATOM 727 C C . GLU A 1 91 ? -27.394 0.650 -4.467 1.00 46.19 91 GLU A C 1
ATOM 729 O O . GLU A 1 91 ? -27.116 1.837 -4.435 1.00 46.19 91 GLU A O 1
ATOM 734 N N . ASP A 1 92 ? -26.725 -0.236 -5.214 1.00 37.09 92 ASP A N 1
ATOM 735 C CA . ASP A 1 92 ? -26.481 -0.053 -6.653 1.00 37.09 92 ASP A CA 1
ATOM 736 C C . ASP A 1 92 ? -26.452 -1.458 -7.280 1.00 37.09 92 ASP A C 1
ATOM 738 O O . ASP A 1 92 ? -25.415 -2.112 -7.417 1.00 37.09 92 ASP A O 1
ATOM 742 N N . SER A 1 93 ? -27.656 -1.968 -7.549 1.00 46.09 93 SER A N 1
ATOM 743 C CA . SER A 1 93 ? -27.866 -2.889 -8.663 1.00 46.09 93 SER A CA 1
ATOM 744 C C . SER A 1 93 ? -28.191 -1.997 -9.847 1.00 46.09 93 SER A C 1
ATOM 746 O O . SER A 1 93 ? -29.263 -1.414 -9.840 1.00 46.09 93 SER A O 1
ATOM 748 N N . ASP A 1 94 ? -27.299 -1.897 -10.821 1.00 46.22 94 ASP A N 1
ATOM 749 C CA . ASP A 1 94 ? -27.674 -1.444 -12.158 1.00 46.22 94 ASP A CA 1
ATOM 750 C C . ASP A 1 94 ? -27.029 -2.402 -13.164 1.00 46.22 94 ASP A C 1
ATOM 752 O O . ASP A 1 94 ? -25.833 -2.352 -13.467 1.00 46.22 94 ASP A O 1
ATOM 756 N N . GLU A 1 95 ? -27.860 -3.356 -13.593 1.00 51.97 95 GLU A N 1
ATOM 757 C CA . GLU A 1 95 ? -27.813 -3.937 -14.932 1.00 51.97 95 GLU A CA 1
ATOM 758 C C . GLU A 1 95 ? -28.108 -2.850 -15.992 1.00 51.97 95 GLU A C 1
ATOM 760 O O . GLU A 1 95 ? -28.651 -1.794 -15.681 1.00 51.97 95 GLU A O 1
ATOM 765 N N . ASP A 1 96 ? -27.799 -3.189 -17.250 1.00 47.09 96 ASP A N 1
ATOM 766 C CA . ASP A 1 96 ? -28.058 -2.488 -18.524 1.00 47.09 96 ASP A CA 1
ATOM 767 C C . ASP A 1 96 ? -26.968 -1.486 -18.978 1.00 47.09 96 ASP A C 1
ATOM 769 O O . ASP A 1 96 ? -26.685 -0.485 -18.329 1.00 47.09 96 ASP A O 1
ATOM 773 N N . LYS A 1 97 ? -26.297 -1.655 -20.130 1.00 42.09 97 LYS A N 1
ATOM 774 C CA . LYS A 1 97 ? -26.669 -2.323 -21.390 1.00 42.09 97 LYS A CA 1
ATOM 775 C C . LYS A 1 97 ? -25.435 -2.693 -22.223 1.00 42.09 97 LYS A C 1
ATOM 777 O O . LYS A 1 97 ? -24.467 -1.899 -22.218 1.00 42.09 97 LYS A O 1
#

Sequence (97 aa):
MDKHLEILAKVHVETRFFKLNAEKAPFFSAKLRVWQLPTLALFRSGVSVHSIIGFAELANKDNFKTKTLERLLKKYGVCEDPLRQISSGSEDSDEDK

Foldseek 3Di:
DVVLVVVVCVVQVVADDDDDDCVVCVVCCVVVVPPAPPKDFADDPRDTQDIDHDCPQVVNDPPGDSVSVVVVCVVSVRGDDPVPVVPDPDDDDDDDD

Radius of gyration: 15.5 Å; chains: 1; bounding box: 44×30×35 Å

Organism: Eimeria tenella (NCBI:txid5802)

Secondary structure (DSSP, 8-state):
-HHHHHHHHHH-TTSPP----TTT-HHHHHHTT--SSSEEEEEETTEEEEEEETTTTTTT-SS--HHHHHHHHHHTTSS--GGGGGS--S-------